Protein AF-A0A6H9H9M5-F1 (afdb_monomer_lite)

Radius of gyration: 18.59 Å; chains: 1; bounding box: 54×34×45 Å

Secondary structure (DSSP, 8-state):
--HHHHHHHHHHHHHHHHHHHHHHHHHHHS-HHHHHHHHH-HHHHHHHHHHHHHHHHHHHHHHBTBPPPPHHHHHHHHHHHHHHHHHHHHHHHHT---S-SS-GGGGSS--

pLDDT: mean 81.24, std 13.07, range [44.81, 93.0]

Structure (mmCIF, N/CA/C/O backbone):
data_AF-A0A6H9H9M5-F1
#
_entry.id   AF-A0A6H9H9M5-F1
#
loop_
_atom_site.group_PDB
_atom_site.id
_atom_site.type_symbol
_atom_site.label_atom_id
_atom_site.label_alt_id
_atom_site.label_comp_id
_atom_site.label_asym_id
_atom_site.label_entity_id
_atom_site.label_seq_id
_atom_site.pdbx_PDB_ins_code
_atom_site.Cartn_x
_atom_site.Cartn_y
_atom_site.Cartn_z
_atom_site.occupancy
_atom_site.B_iso_or_equiv
_atom_site.auth_seq_id
_atom_site.auth_comp_id
_atom_site.auth_asym_id
_atom_site.auth_atom_id
_atom_site.pdbx_PDB_model_num
ATOM 1 N N . MET A 1 1 ? 21.152 -2.380 -7.128 1.00 59.16 1 MET A N 1
ATOM 2 C CA . MET A 1 1 ? 19.866 -2.783 -6.514 1.00 59.16 1 MET A CA 1
ATOM 3 C C . MET A 1 1 ? 18.904 -3.124 -7.646 1.00 59.16 1 MET A C 1
ATOM 5 O O . MET A 1 1 ? 18.865 -2.371 -8.607 1.00 59.16 1 MET A O 1
ATOM 9 N N . ASN A 1 2 ? 18.245 -4.286 -7.603 1.00 86.19 2 ASN A N 1
ATOM 10 C CA . ASN A 1 2 ? 17.377 -4.783 -8.683 1.00 86.19 2 ASN A CA 1
ATOM 11 C C . ASN A 1 2 ? 16.185 -3.825 -8.894 1.00 86.19 2 ASN A C 1
ATOM 13 O O . ASN A 1 2 ? 15.516 -3.499 -7.916 1.00 86.19 2 ASN A O 1
ATOM 17 N N . LEU A 1 3 ? 15.930 -3.376 -10.132 1.00 85.94 3 LEU A N 1
ATOM 18 C CA . LEU A 1 3 ? 14.839 -2.441 -10.464 1.00 85.94 3 LEU A CA 1
ATOM 19 C C . LEU A 1 3 ? 13.474 -2.964 -10.007 1.00 85.94 3 LEU A C 1
ATOM 21 O O . LEU A 1 3 ? 12.689 -2.209 -9.449 1.00 85.94 3 LEU A O 1
ATOM 25 N N . ALA A 1 4 ? 13.243 -4.271 -10.122 1.00 85.94 4 ALA A N 1
ATOM 26 C CA . ALA A 1 4 ? 12.016 -4.896 -9.652 1.00 85.94 4 ALA A CA 1
ATOM 27 C C . ALA A 1 4 ? 11.833 -4.757 -8.134 1.00 85.94 4 ALA A C 1
ATOM 29 O O . ALA A 1 4 ? 10.761 -4.402 -7.648 1.00 85.94 4 ALA A O 1
ATOM 30 N N . LEU A 1 5 ? 12.914 -4.976 -7.379 1.00 88.12 5 LEU A N 1
ATOM 31 C CA . LEU A 1 5 ? 12.914 -4.801 -5.930 1.00 88.12 5 LEU A CA 1
ATOM 32 C C . LEU A 1 5 ? 12.707 -3.326 -5.557 1.00 88.12 5 LEU A C 1
ATOM 34 O O . LEU A 1 5 ? 11.992 -3.035 -4.603 1.00 88.12 5 LEU A O 1
ATOM 38 N N . GLN A 1 6 ? 13.281 -2.390 -6.320 1.00 89.56 6 GLN A N 1
ATOM 39 C CA . GLN A 1 6 ? 13.044 -0.957 -6.118 1.00 89.56 6 GLN A CA 1
ATOM 40 C C . GLN A 1 6 ? 11.578 -0.591 -6.335 1.00 89.56 6 GLN A C 1
ATOM 42 O O . GLN A 1 6 ? 11.016 0.112 -5.502 1.00 89.56 6 GLN A O 1
ATOM 47 N N . THR A 1 7 ? 10.951 -1.091 -7.401 1.00 89.62 7 THR A N 1
ATOM 48 C CA . THR A 1 7 ? 9.525 -0.880 -7.674 1.00 89.62 7 THR A CA 1
ATOM 49 C C . THR A 1 7 ? 8.667 -1.438 -6.544 1.00 89.62 7 THR A C 1
ATOM 51 O O . THR A 1 7 ? 7.845 -0.708 -5.997 1.00 89.62 7 THR A O 1
ATOM 54 N N . MET A 1 8 ? 8.912 -2.680 -6.113 1.00 91.31 8 MET A N 1
ATOM 55 C CA . MET A 1 8 ? 8.180 -3.291 -4.997 1.00 91.31 8 MET A CA 1
ATOM 56 C C . MET A 1 8 ? 8.284 -2.464 -3.716 1.00 91.31 8 MET A C 1
ATOM 58 O O . MET A 1 8 ? 7.272 -2.195 -3.067 1.00 91.31 8 MET A O 1
ATOM 62 N N . LEU A 1 9 ? 9.498 -2.047 -3.351 1.00 91.38 9 LEU A N 1
ATOM 63 C CA . LEU A 1 9 ? 9.741 -1.278 -2.134 1.00 91.38 9 LEU A CA 1
ATOM 64 C C . LEU A 1 9 ? 9.149 0.132 -2.225 1.00 91.38 9 LEU A C 1
ATOM 66 O O . LEU A 1 9 ? 8.506 0.575 -1.278 1.00 91.38 9 LEU A O 1
ATOM 70 N N . ALA A 1 10 ? 9.310 0.819 -3.359 1.00 92.12 10 ALA A N 1
ATOM 71 C CA . ALA A 1 10 ? 8.768 2.159 -3.573 1.00 92.12 10 ALA A CA 1
ATOM 72 C C . ALA A 1 10 ? 7.232 2.162 -3.562 1.00 92.12 10 ALA A C 1
ATOM 74 O O . ALA A 1 10 ? 6.624 3.025 -2.928 1.00 92.12 10 ALA A O 1
ATOM 75 N N . SER A 1 11 ? 6.595 1.174 -4.194 1.00 92.50 11 SER A N 1
ATOM 76 C CA . SER A 1 11 ? 5.138 1.021 -4.165 1.00 92.50 11 SER A CA 1
ATOM 77 C C . SER A 1 11 ? 4.623 0.634 -2.780 1.00 92.50 11 SER A C 1
ATOM 79 O O . SER A 1 11 ? 3.650 1.220 -2.311 1.00 92.50 11 SER A O 1
ATOM 81 N N . SER A 1 12 ? 5.298 -0.280 -2.077 1.00 92.25 12 SER A N 1
ATOM 82 C CA . SER A 1 12 ? 4.932 -0.633 -0.695 1.00 92.25 12 SER A CA 1
ATOM 83 C C . SER A 1 12 ? 5.076 0.566 0.244 1.00 92.25 12 SER A C 1
ATOM 85 O O . SER A 1 12 ? 4.221 0.798 1.094 1.00 92.25 12 SER A O 1
ATOM 87 N N . PHE A 1 13 ? 6.123 1.376 0.063 1.00 92.81 13 PHE A N 1
ATOM 88 C CA . PHE A 1 13 ? 6.310 2.612 0.816 1.00 92.81 13 PHE A CA 1
ATOM 89 C C . PHE A 1 13 ? 5.189 3.620 0.541 1.00 92.81 13 PHE A C 1
ATOM 91 O O . PHE A 1 13 ? 4.613 4.159 1.483 1.00 92.81 13 PHE A O 1
ATOM 98 N N . GLY A 1 14 ? 4.822 3.824 -0.729 1.00 90.94 14 GLY A N 1
ATOM 99 C CA . GLY A 1 14 ? 3.673 4.654 -1.098 1.00 90.94 14 GLY A CA 1
ATOM 100 C C . GLY A 1 14 ? 2.373 4.187 -0.435 1.00 90.94 14 GLY A C 1
ATOM 101 O O . GLY A 1 14 ? 1.639 5.002 0.124 1.00 90.94 14 GLY A O 1
ATOM 102 N N . ALA A 1 15 ? 2.135 2.873 -0.411 1.00 91.62 15 ALA A N 1
ATOM 103 C CA . ALA A 1 15 ? 0.969 2.293 0.247 1.00 91.62 15 ALA A CA 1
ATOM 104 C C . ALA A 1 15 ? 0.986 2.512 1.765 1.00 91.62 15 ALA A C 1
ATOM 106 O O . ALA A 1 15 ? -0.021 2.908 2.345 1.00 91.62 15 ALA A O 1
ATOM 107 N N . ALA A 1 16 ? 2.137 2.320 2.411 1.00 91.62 16 ALA A N 1
ATOM 108 C CA . ALA A 1 16 ? 2.291 2.553 3.843 1.00 91.62 16 ALA A CA 1
ATOM 109 C C . ALA A 1 16 ? 2.052 4.025 4.218 1.00 91.62 16 ALA A C 1
ATOM 111 O O . ALA A 1 16 ? 1.351 4.301 5.189 1.00 91.62 16 ALA A O 1
ATOM 112 N N . VAL A 1 17 ? 2.573 4.975 3.432 1.00 91.69 17 VAL A N 1
ATOM 113 C CA . VAL A 1 17 ? 2.310 6.412 3.626 1.00 91.69 17 VAL A CA 1
ATOM 114 C C . VAL A 1 17 ? 0.815 6.704 3.525 1.00 91.69 17 VAL A C 1
ATOM 116 O O . VAL A 1 17 ? 0.266 7.400 4.381 1.00 91.69 17 VAL A O 1
ATOM 119 N N . GLN A 1 18 ? 0.142 6.139 2.523 1.00 92.38 18 GLN A N 1
ATOM 120 C CA . GLN A 1 18 ? -1.295 6.320 2.357 1.00 92.38 18 GLN A CA 1
ATOM 121 C C . GLN A 1 18 ? -2.095 5.768 3.542 1.00 92.38 18 GLN A C 1
ATOM 123 O O . GLN A 1 18 ? -3.072 6.383 3.977 1.00 92.38 18 GLN A O 1
ATOM 128 N N . GLU A 1 19 ? -1.668 4.642 4.106 1.00 88.44 19 GLU A N 1
ATOM 129 C CA . GLU A 1 19 ? -2.287 4.095 5.307 1.00 88.44 19 GLU A CA 1
ATOM 130 C C . GLU A 1 19 ? -2.030 4.948 6.549 1.00 88.44 19 GLU A C 1
ATOM 132 O O . GLU A 1 19 ? -2.958 5.175 7.318 1.00 88.44 19 GLU A O 1
ATOM 137 N N . ILE A 1 20 ? -0.834 5.514 6.722 1.00 87.75 20 ILE A N 1
ATOM 138 C CA . ILE A 1 20 ? -0.559 6.455 7.822 1.00 87.75 20 ILE A CA 1
ATOM 139 C C . ILE A 1 20 ? -1.483 7.679 7.733 1.00 87.75 20 ILE A C 1
ATOM 141 O O . ILE A 1 20 ? -2.050 8.104 8.742 1.00 87.75 20 ILE A O 1
ATOM 145 N N . ILE A 1 21 ? -1.688 8.227 6.531 1.00 87.12 21 ILE A N 1
ATOM 146 C CA . ILE A 1 21 ? -2.625 9.340 6.309 1.00 87.12 21 ILE A CA 1
ATOM 147 C C . ILE A 1 21 ? -4.058 8.909 6.639 1.00 87.12 21 ILE A C 1
ATOM 149 O O . ILE A 1 21 ? -4.798 9.638 7.303 1.00 87.12 21 ILE A O 1
ATOM 153 N N . TYR A 1 22 ? -4.454 7.705 6.218 1.00 86.19 22 TYR A N 1
ATOM 154 C CA . TYR A 1 22 ? -5.761 7.146 6.550 1.00 86.19 22 TYR A CA 1
ATOM 155 C C . TYR A 1 22 ? -5.960 7.033 8.067 1.00 86.19 22 TYR A C 1
ATOM 157 O O . TYR A 1 22 ? -7.003 7.440 8.570 1.00 86.19 22 TYR A O 1
ATOM 165 N N . TRP A 1 23 ? -4.955 6.561 8.807 1.00 84.94 23 TRP A N 1
ATOM 166 C CA . TRP A 1 23 ? -4.983 6.456 10.269 1.00 84.94 23 TRP A CA 1
ATOM 167 C C . TRP A 1 23 ? -5.098 7.811 10.954 1.00 84.94 23 TRP A C 1
ATOM 169 O O . TRP A 1 23 ? -5.868 7.964 11.903 1.00 84.94 23 TRP A O 1
ATOM 179 N N . TYR A 1 24 ? -4.346 8.796 10.462 1.00 84.56 24 TYR A N 1
ATOM 180 C CA . TYR A 1 24 ? -4.409 10.161 10.963 1.00 84.56 24 TYR A CA 1
ATOM 181 C C . TYR A 1 24 ? -5.833 10.719 10.851 1.00 84.56 24 TYR A C 1
ATOM 183 O O . TYR A 1 24 ? -6.391 11.197 11.838 1.00 84.56 24 TYR A O 1
ATOM 191 N N . ASN A 1 25 ? -6.473 10.555 9.692 1.00 83.38 25 ASN A N 1
ATOM 192 C CA . ASN A 1 25 ? -7.869 10.953 9.502 1.00 83.38 25 ASN A CA 1
ATOM 193 C C . ASN A 1 25 ? -8.826 10.138 10.384 1.00 83.38 25 ASN A C 1
ATOM 195 O O . ASN A 1 25 ? -9.783 10.675 10.947 1.00 83.38 25 ASN A O 1
ATOM 199 N N . LEU A 1 26 ? -8.553 8.843 10.555 1.00 81.94 26 LEU A N 1
ATOM 200 C CA . LEU A 1 26 ? -9.374 7.955 11.366 1.00 81.94 26 LEU A CA 1
ATOM 201 C C . LEU A 1 26 ? -9.443 8.409 12.829 1.00 81.94 26 LEU A C 1
ATOM 203 O O . LEU A 1 26 ? -10.523 8.426 13.416 1.00 81.94 26 LEU A O 1
ATOM 207 N N . ARG A 1 27 ? -8.308 8.854 13.381 1.00 79.69 27 ARG A N 1
ATOM 208 C CA .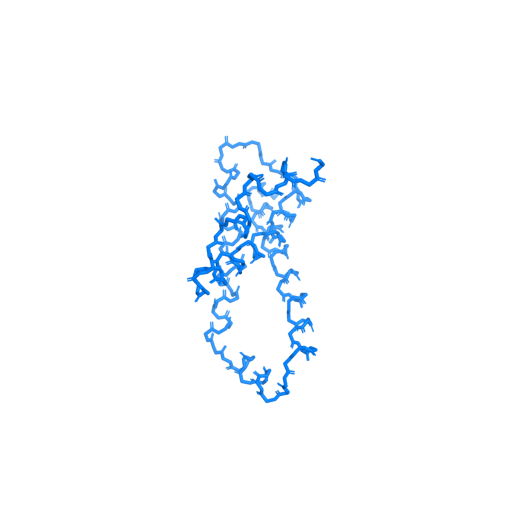 ARG A 1 27 ? -8.202 9.399 14.742 1.00 79.69 27 ARG A CA 1
ATOM 209 C C . ARG A 1 27 ? -9.115 10.603 14.973 1.00 79.69 27 ARG A C 1
ATOM 211 O O . ARG A 1 27 ? -9.595 10.789 16.084 1.00 79.69 27 ARG A O 1
ATOM 218 N N . HIS A 1 28 ? -9.335 11.418 13.946 1.00 80.75 28 HIS A N 1
ATOM 219 C CA . HIS A 1 28 ? -10.184 12.607 14.032 1.00 80.75 28 HIS A CA 1
ATOM 220 C C . HIS A 1 28 ? -11.664 12.320 13.751 1.00 80.75 28 HIS A C 1
ATOM 222 O O . HIS A 1 28 ? -12.523 13.085 14.179 1.00 80.75 28 HIS A O 1
ATOM 228 N N . SER A 1 29 ? -11.969 11.231 13.041 1.00 77.50 29 SER A N 1
ATOM 229 C CA . SER A 1 29 ? -13.339 10.875 12.642 1.00 77.50 29 SER A CA 1
ATOM 230 C C . SER A 1 29 ? -14.048 9.904 13.594 1.00 77.50 29 SER A C 1
ATOM 232 O O . SER A 1 29 ? -15.278 9.878 13.633 1.00 77.50 29 SER A O 1
ATOM 234 N N . LEU A 1 30 ? -13.304 9.097 14.358 1.00 77.50 30 LEU A N 1
ATOM 235 C CA . LEU A 1 30 ? -13.866 8.089 15.258 1.00 77.50 30 LEU A CA 1
ATOM 236 C C . LEU A 1 30 ? -13.873 8.546 16.719 1.00 77.50 30 LEU A C 1
ATOM 238 O O . LEU A 1 30 ? -12.955 9.206 17.195 1.00 77.50 30 LEU A O 1
ATOM 242 N N . ASN A 1 31 ? -14.894 8.100 17.455 1.00 79.75 31 ASN A N 1
ATOM 243 C CA . ASN A 1 31 ? -14.923 8.181 18.914 1.00 79.75 31 ASN A CA 1
ATOM 244 C C . ASN A 1 31 ? -13.779 7.330 19.513 1.00 79.75 31 ASN A C 1
ATOM 246 O O . ASN A 1 31 ? -13.469 6.255 18.989 1.00 79.75 31 ASN A O 1
ATOM 250 N N . GLU A 1 32 ? -13.175 7.785 20.613 1.00 79.19 32 GLU A N 1
ATOM 251 C CA . GLU A 1 32 ? -11.942 7.226 21.188 1.00 79.19 32 GLU A CA 1
ATOM 252 C C . GLU A 1 32 ? -12.041 5.716 21.468 1.00 79.19 32 GLU A C 1
ATOM 254 O O . GLU A 1 32 ? -11.098 4.967 21.209 1.00 79.19 32 GLU A O 1
ATOM 259 N N . GLN A 1 33 ? -13.206 5.244 21.919 1.00 80.00 33 GLN A N 1
ATOM 260 C CA . GLN A 1 33 ? -13.448 3.826 22.198 1.00 80.00 33 GLN A CA 1
ATOM 261 C C . GLN A 1 33 ? -13.383 2.954 20.931 1.00 80.00 33 GLN A C 1
ATOM 263 O O . GLN A 1 33 ? -12.677 1.947 20.913 1.00 80.00 33 GLN A O 1
ATOM 268 N N . LYS A 1 34 ? -14.025 3.384 19.835 1.00 77.81 34 LYS A N 1
ATOM 269 C CA . LYS A 1 34 ? -13.997 2.663 18.547 1.00 77.81 34 LYS A CA 1
ATOM 270 C C . LYS A 1 34 ? -12.605 2.669 17.919 1.00 77.81 34 LYS A C 1
ATOM 272 O O . LYS A 1 34 ? -12.198 1.689 17.303 1.00 77.81 34 LYS A O 1
ATOM 277 N N . TYR A 1 35 ? -11.865 3.765 18.081 1.00 79.62 35 TYR A N 1
ATOM 278 C CA . TYR A 1 35 ? -10.485 3.865 17.611 1.00 79.62 35 TYR A CA 1
ATOM 279 C C . TYR A 1 35 ? -9.564 2.862 18.328 1.00 79.62 35 TYR A C 1
ATOM 281 O O . TYR A 1 35 ? -8.777 2.173 17.678 1.00 79.62 35 TYR A O 1
ATOM 289 N N . ARG A 1 36 ? -9.699 2.724 19.657 1.00 81.31 36 ARG A N 1
ATOM 290 C CA . ARG A 1 36 ? -8.936 1.747 20.456 1.00 81.31 36 ARG A CA 1
ATOM 291 C C . ARG A 1 36 ? -9.273 0.302 20.094 1.00 81.31 36 ARG A C 1
ATOM 293 O O . ARG A 1 36 ? -8.358 -0.504 19.961 1.00 81.31 36 ARG A O 1
ATOM 300 N N . GLU A 1 37 ? -10.550 -0.012 19.895 1.00 84.56 37 GLU A N 1
ATOM 301 C CA . GLU A 1 37 ? -10.983 -1.342 19.445 1.00 84.56 37 GLU A CA 1
ATOM 302 C C . GLU A 1 37 ? -10.410 -1.692 18.067 1.00 84.56 37 GLU A C 1
ATOM 304 O O . GLU A 1 37 ? -9.927 -2.805 17.861 1.00 84.56 37 GLU A O 1
ATOM 309 N N . LEU A 1 38 ? -10.396 -0.734 17.134 1.00 79.19 38 LEU A N 1
ATOM 310 C CA . LEU A 1 38 ? -9.871 -0.968 15.791 1.00 79.19 38 LEU A CA 1
ATOM 311 C C . LEU A 1 38 ? -8.356 -1.212 15.795 1.00 79.19 38 LEU A C 1
ATOM 313 O O . LEU A 1 38 ? -7.886 -2.160 15.172 1.00 79.19 38 LEU A O 1
ATOM 317 N N . ILE A 1 39 ? -7.589 -0.396 16.524 1.00 82.81 39 ILE A N 1
ATOM 318 C CA . ILE A 1 39 ? -6.126 -0.544 16.608 1.00 82.81 39 ILE A CA 1
ATOM 319 C C . ILE A 1 39 ? -5.721 -1.772 17.428 1.00 82.81 39 ILE A C 1
ATOM 321 O O . ILE A 1 39 ? -4.665 -2.352 17.180 1.00 82.81 39 ILE A O 1
ATOM 325 N N . GLY A 1 40 ? -6.561 -2.206 18.369 1.00 83.38 40 GLY A N 1
ATOM 326 C CA . GLY A 1 40 ? -6.377 -3.466 19.088 1.00 83.38 40 GLY A CA 1
ATOM 327 C C . GLY A 1 40 ? -6.695 -4.713 18.254 1.00 83.38 40 GLY A C 1
ATOM 328 O O . GLY A 1 40 ? -6.338 -5.819 18.653 1.00 83.38 40 GLY A O 1
ATOM 329 N N . SER A 1 41 ? -7.351 -4.567 17.098 1.00 85.12 41 SER A N 1
ATOM 330 C CA . SER A 1 41 ? -7.786 -5.699 16.282 1.00 85.12 41 SER A CA 1
ATOM 331 C C . SER A 1 41 ? -6.647 -6.283 15.447 1.00 85.12 41 SER A C 1
ATOM 333 O O . SER A 1 41 ? -6.121 -5.648 14.534 1.00 85.12 41 SER A O 1
ATOM 335 N N . VAL A 1 42 ? -6.315 -7.553 15.690 1.00 86.50 42 VAL A N 1
ATOM 336 C CA . VAL A 1 42 ? -5.328 -8.306 14.893 1.00 86.50 42 VAL A CA 1
ATOM 337 C C . VAL A 1 42 ? -5.735 -8.380 13.416 1.00 86.50 42 VAL A C 1
ATOM 339 O O . VAL A 1 42 ? -4.888 -8.270 12.530 1.00 86.50 42 VAL A O 1
ATOM 342 N N . GLY A 1 43 ? -7.037 -8.506 13.133 1.00 81.25 43 GLY A N 1
ATOM 343 C CA . GLY A 1 43 ? -7.549 -8.565 11.761 1.00 81.25 43 GLY A CA 1
ATOM 344 C C . GLY A 1 43 ? -7.290 -7.279 10.975 1.00 81.25 43 GLY A C 1
ATOM 345 O O . GLY A 1 43 ? -6.991 -7.333 9.784 1.00 81.25 43 GLY A O 1
ATOM 346 N N . TYR A 1 44 ? -7.327 -6.128 11.648 1.00 83.44 44 TYR A N 1
ATOM 347 C CA . TYR A 1 44 ? -7.014 -4.844 11.030 1.00 83.44 44 TYR A CA 1
ATOM 348 C C . TYR A 1 44 ? -5.548 -4.761 10.595 1.00 83.44 44 TYR A C 1
ATOM 350 O O . TYR A 1 44 ? -5.256 -4.396 9.456 1.00 83.44 44 TYR A O 1
ATOM 358 N N . TRP A 1 45 ? -4.627 -5.179 11.463 1.00 86.50 45 TRP A N 1
ATOM 359 C CA . TRP A 1 45 ? -3.198 -5.223 11.148 1.00 86.50 45 TRP A CA 1
ATOM 360 C C . TRP A 1 45 ? -2.857 -6.233 10.055 1.00 86.50 45 TRP A C 1
ATOM 362 O O . TRP A 1 45 ? -1.979 -5.974 9.226 1.00 86.50 45 TRP A O 1
ATOM 372 N N . PHE A 1 46 ? -3.571 -7.360 10.012 1.00 89.19 46 PHE A N 1
ATOM 373 C CA . PHE A 1 46 ? -3.441 -8.326 8.927 1.00 89.19 46 PHE A CA 1
ATOM 374 C C . PHE A 1 46 ? -3.882 -7.720 7.591 1.00 89.19 46 PHE A C 1
ATOM 376 O O . PHE A 1 46 ? -3.130 -7.776 6.620 1.00 89.19 46 PHE A O 1
ATOM 383 N N . ALA A 1 47 ? -5.054 -7.075 7.552 1.00 86.25 47 ALA A N 1
ATOM 384 C CA . ALA A 1 47 ? -5.554 -6.406 6.354 1.00 86.25 47 ALA A CA 1
ATOM 385 C C . ALA A 1 47 ? -4.605 -5.292 5.882 1.00 86.25 47 ALA A C 1
ATOM 387 O O . ALA A 1 47 ? -4.280 -5.228 4.699 1.00 86.25 47 ALA A O 1
ATOM 388 N N . LEU A 1 48 ? -4.099 -4.470 6.807 1.00 88.88 48 LEU A N 1
ATOM 389 C CA . LEU A 1 48 ? -3.102 -3.433 6.535 1.00 88.88 48 LEU A CA 1
ATOM 390 C C . LEU A 1 48 ? -1.840 -4.015 5.883 1.00 88.88 48 LEU A C 1
ATOM 392 O O . LEU A 1 48 ? -1.411 -3.558 4.824 1.00 88.88 48 LEU A O 1
ATOM 396 N N . SER A 1 49 ? -1.259 -5.039 6.508 1.00 89.94 49 SER A N 1
ATOM 397 C CA . SER A 1 49 ? -0.024 -5.670 6.032 1.00 89.94 49 SER A CA 1
ATOM 398 C C . SER A 1 49 ? -0.230 -6.322 4.667 1.00 89.94 49 SER A C 1
ATOM 400 O O . SER A 1 49 ? 0.598 -6.155 3.773 1.00 89.94 49 SER A O 1
ATOM 402 N N . ALA A 1 50 ? -1.362 -7.005 4.475 1.00 89.75 50 ALA A N 1
ATOM 403 C CA . ALA A 1 50 ? -1.745 -7.579 3.192 1.00 89.75 50 ALA A CA 1
ATOM 404 C C . ALA A 1 50 ? -1.908 -6.501 2.113 1.00 89.75 50 ALA A C 1
ATOM 406 O O . ALA A 1 50 ? -1.483 -6.715 0.983 1.00 89.75 50 ALA A O 1
ATOM 407 N N . MET A 1 51 ? -2.454 -5.330 2.447 1.00 89.69 51 MET A N 1
ATOM 408 C CA . MET A 1 51 ? -2.585 -4.226 1.496 1.00 89.69 51 MET A CA 1
ATOM 409 C C . MET A 1 51 ? -1.232 -3.630 1.114 1.00 89.69 51 MET A C 1
ATOM 411 O O . MET A 1 51 ? -0.976 -3.421 -0.069 1.00 89.69 51 MET A O 1
ATOM 415 N N . VAL A 1 52 ? -0.345 -3.393 2.082 1.00 92.25 52 VAL A N 1
ATOM 416 C CA . VAL A 1 52 ? 0.991 -2.834 1.821 1.00 92.25 52 VAL A CA 1
ATOM 417 C C . VAL A 1 52 ? 1.830 -3.800 0.981 1.00 92.25 52 VAL A C 1
ATOM 419 O O . VAL A 1 52 ? 2.321 -3.427 -0.085 1.00 92.25 52 VAL A O 1
ATOM 422 N N . LEU A 1 53 ? 1.947 -5.058 1.416 1.00 92.94 53 LEU A N 1
ATOM 423 C CA . LEU A 1 53 ? 2.720 -6.080 0.704 1.00 92.94 53 LEU A CA 1
ATOM 424 C C . LEU A 1 53 ? 2.073 -6.450 -0.635 1.00 92.94 53 LEU A C 1
ATOM 426 O O . LEU A 1 53 ? 2.761 -6.582 -1.648 1.00 92.94 53 LEU A O 1
ATOM 430 N N . GLY A 1 54 ? 0.745 -6.563 -0.657 1.00 92.12 54 GLY A N 1
ATOM 431 C CA . GLY A 1 54 ? -0.036 -6.828 -1.860 1.00 92.12 54 GLY A CA 1
ATOM 432 C C . GLY A 1 54 ? 0.112 -5.723 -2.900 1.00 92.12 54 GLY A C 1
ATOM 433 O O . GLY A 1 54 ? 0.209 -6.028 -4.082 1.00 92.12 54 GLY A O 1
ATOM 434 N N . THR A 1 55 ? 0.232 -4.460 -2.482 1.00 92.44 55 THR A N 1
ATOM 435 C CA . THR A 1 55 ? 0.495 -3.340 -3.400 1.00 92.44 55 THR A CA 1
ATOM 436 C C . THR A 1 55 ? 1.881 -3.441 -4.034 1.00 92.44 55 THR A C 1
ATOM 438 O O . THR A 1 55 ? 2.021 -3.224 -5.236 1.00 92.44 55 THR A O 1
ATOM 441 N N . GLY A 1 56 ? 2.902 -3.822 -3.260 1.00 89.31 56 GLY A N 1
ATOM 442 C CA . GLY A 1 56 ? 4.241 -4.086 -3.792 1.00 89.31 56 GLY A CA 1
ATOM 443 C C . GLY A 1 56 ? 4.253 -5.221 -4.819 1.00 89.31 56 GLY A C 1
ATOM 444 O O . GLY A 1 56 ? 4.841 -5.076 -5.890 1.00 89.31 56 GLY A O 1
ATOM 445 N N . LEU A 1 57 ? 3.562 -6.327 -4.527 1.00 93.00 57 LEU A N 1
ATOM 446 C CA . LEU A 1 57 ? 3.413 -7.453 -5.458 1.00 93.00 57 LEU A CA 1
ATOM 447 C C . LEU A 1 57 ? 2.604 -7.072 -6.703 1.00 93.00 57 LEU A C 1
ATOM 449 O O . LEU A 1 57 ? 2.994 -7.421 -7.814 1.00 93.00 57 LEU A O 1
ATOM 453 N N . ALA A 1 58 ? 1.513 -6.323 -6.541 1.00 91.31 58 ALA A N 1
ATOM 454 C CA . ALA A 1 58 ? 0.709 -5.832 -7.654 1.00 91.31 58 ALA A CA 1
ATOM 455 C C . ALA A 1 58 ? 1.541 -4.942 -8.581 1.00 91.31 58 ALA A C 1
ATOM 457 O O . ALA A 1 58 ? 1.491 -5.124 -9.791 1.00 91.31 58 ALA A O 1
ATOM 458 N N . ALA A 1 59 ? 2.362 -4.044 -8.028 1.00 91.06 59 ALA A N 1
ATOM 459 C CA . ALA A 1 59 ? 3.279 -3.226 -8.814 1.00 91.06 59 ALA A CA 1
ATOM 460 C C . ALA A 1 59 ? 4.320 -4.082 -9.550 1.00 91.06 59 ALA A C 1
ATOM 462 O O . ALA A 1 59 ? 4.579 -3.851 -10.727 1.00 91.06 59 ALA A O 1
ATOM 463 N N . TYR A 1 60 ? 4.885 -5.100 -8.890 1.00 90.50 60 TYR A N 1
AT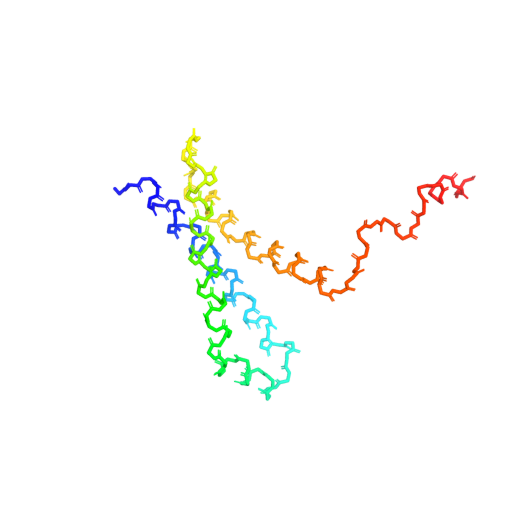OM 464 C CA . TYR A 1 60 ? 5.805 -6.032 -9.544 1.00 90.50 60 TYR A CA 1
ATOM 465 C C . TYR A 1 60 ? 5.167 -6.684 -10.770 1.00 90.50 60 TYR A C 1
ATOM 467 O O . TYR A 1 60 ? 5.748 -6.618 -11.845 1.00 90.50 60 TYR A O 1
ATOM 475 N N . PHE A 1 61 ? 3.973 -7.267 -10.630 1.00 91.56 61 PHE A N 1
ATOM 476 C CA . PHE A 1 61 ? 3.290 -7.930 -11.743 1.00 91.56 61 PHE A CA 1
ATOM 477 C C . PHE A 1 61 ? 2.784 -6.954 -12.806 1.00 91.56 61 PHE A C 1
ATOM 479 O O . PHE A 1 61 ? 2.800 -7.295 -13.982 1.00 91.56 61 PHE A O 1
ATOM 486 N N . TRP A 1 62 ? 2.366 -5.749 -12.415 1.00 91.31 62 TRP A N 1
ATOM 487 C CA . TRP A 1 62 ? 1.874 -4.730 -13.342 1.00 91.31 62 TRP A CA 1
ATOM 488 C C . TRP A 1 62 ? 2.963 -4.242 -14.296 1.00 91.31 62 TRP A C 1
ATOM 490 O O . TRP A 1 62 ? 2.708 -4.045 -15.477 1.00 91.31 62 TRP A O 1
ATOM 500 N N . PHE A 1 63 ? 4.180 -4.058 -13.783 1.00 89.38 63 PHE A N 1
ATOM 501 C CA . PHE A 1 63 ? 5.323 -3.608 -14.577 1.00 89.38 63 PHE A CA 1
ATOM 502 C C . PHE A 1 63 ? 6.206 -4.766 -15.070 1.00 89.38 63 PHE A C 1
ATOM 504 O O . PHE A 1 63 ? 7.165 -4.536 -15.808 1.00 89.38 63 PHE A O 1
ATOM 511 N N . ALA A 1 64 ? 5.899 -6.012 -14.694 1.00 86.00 64 ALA A N 1
ATOM 512 C CA . ALA A 1 64 ? 6.596 -7.189 -15.196 1.00 86.00 64 ALA A CA 1
ATOM 513 C C . ALA A 1 64 ? 6.251 -7.406 -16.675 1.00 86.00 64 ALA A C 1
ATOM 515 O O . ALA A 1 64 ? 5.149 -7.823 -17.016 1.00 86.00 64 ALA A O 1
ATOM 516 N N . GLY A 1 65 ? 7.222 -7.152 -17.550 1.00 79.94 65 GLY A N 1
ATOM 517 C CA . GLY A 1 65 ? 7.067 -7.273 -19.005 1.00 79.94 65 GLY A CA 1
ATOM 518 C C . GLY A 1 65 ? 7.117 -5.934 -19.738 1.00 79.94 65 GLY A C 1
ATOM 519 O O . GLY A 1 65 ? 7.383 -5.921 -20.936 1.00 79.94 65 GLY A O 1
ATOM 520 N N . ASP A 1 66 ? 6.976 -4.829 -19.007 1.00 81.62 66 ASP A N 1
ATOM 521 C CA . ASP A 1 66 ? 7.148 -3.469 -19.509 1.00 81.62 66 ASP A CA 1
ATOM 522 C C . ASP A 1 66 ? 8.468 -2.852 -19.020 1.00 81.62 66 ASP A C 1
ATOM 524 O O . ASP A 1 66 ? 9.279 -3.462 -18.312 1.00 81.62 66 ASP A O 1
ATOM 528 N N . LYS A 1 67 ? 8.715 -1.599 -19.411 1.00 85.81 67 LYS A N 1
ATOM 529 C CA . LYS A 1 67 ? 9.809 -0.814 -18.842 1.00 85.81 67 LYS A CA 1
ATOM 530 C C . LYS A 1 67 ? 9.528 -0.563 -17.359 1.00 85.81 67 LYS A C 1
ATOM 532 O O . LYS A 1 67 ? 8.527 0.062 -17.015 1.00 85.81 67 LYS A O 1
ATOM 537 N N . TRP A 1 68 ? 10.460 -0.981 -16.503 1.00 88.94 68 TRP A N 1
ATOM 538 C CA . TRP A 1 68 ? 10.392 -0.699 -15.071 1.00 88.94 68 TRP A CA 1
ATOM 539 C C . TRP A 1 68 ? 10.213 0.807 -14.814 1.00 88.94 68 TRP A C 1
ATOM 541 O O . TRP A 1 68 ? 10.957 1.615 -15.386 1.00 88.94 68 TRP A O 1
ATOM 551 N N . PRO A 1 69 ? 9.248 1.188 -13.963 1.00 89.25 69 PRO A N 1
ATOM 552 C CA . PRO A 1 69 ? 8.947 2.579 -13.678 1.00 89.25 69 PRO A CA 1
ATOM 553 C C . PRO A 1 69 ? 10.058 3.213 -12.843 1.00 89.25 69 PRO A C 1
ATOM 555 O O . PRO A 1 69 ? 10.821 2.543 -12.141 1.00 89.25 69 PRO A O 1
ATOM 558 N N . THR A 1 70 ? 10.109 4.539 -12.860 1.00 91.62 70 THR A N 1
ATOM 559 C CA . THR A 1 70 ? 10.902 5.299 -11.894 1.00 91.62 70 THR A CA 1
ATOM 560 C C . THR A 1 70 ? 10.348 5.111 -10.478 1.00 91.62 70 THR A C 1
ATOM 562 O O . THR A 1 70 ? 9.160 4.848 -10.280 1.00 91.62 70 THR A O 1
ATOM 565 N N . SER A 1 71 ? 11.179 5.312 -9.450 1.00 88.75 71 SER A N 1
ATOM 566 C CA . SER A 1 71 ? 10.738 5.194 -8.050 1.00 88.75 71 SER A CA 1
ATOM 567 C C . SER A 1 71 ? 9.570 6.125 -7.710 1.00 88.75 71 SER A C 1
ATOM 569 O O . SER A 1 71 ? 8.722 5.774 -6.895 1.00 88.75 71 SER A O 1
ATOM 571 N N . LYS A 1 72 ? 9.504 7.299 -8.353 1.00 90.06 72 LYS A N 1
ATOM 572 C CA . LYS A 1 72 ? 8.401 8.253 -8.188 1.00 90.06 72 LYS A CA 1
ATOM 573 C C . LYS A 1 72 ? 7.086 7.666 -8.704 1.00 90.06 72 LYS A C 1
ATOM 575 O O . LYS A 1 72 ? 6.097 7.691 -7.984 1.00 90.06 72 LYS A O 1
ATOM 580 N N . GLU A 1 73 ? 7.088 7.110 -9.913 1.00 91.56 73 GLU A N 1
ATOM 581 C CA . GLU A 1 73 ? 5.909 6.476 -10.518 1.00 91.56 73 GLU A CA 1
ATOM 582 C C . GLU A 1 73 ? 5.457 5.253 -9.711 1.00 91.56 73 GLU A C 1
ATOM 584 O O . GLU A 1 73 ? 4.273 5.125 -9.398 1.00 91.56 73 GLU A O 1
ATOM 589 N N . ALA A 1 74 ? 6.402 4.405 -9.293 1.00 91.38 74 ALA A N 1
ATOM 590 C CA . ALA A 1 74 ? 6.123 3.257 -8.434 1.00 91.38 74 ALA A CA 1
ATOM 591 C C . ALA A 1 74 ? 5.487 3.682 -7.099 1.00 91.38 74 ALA A C 1
ATOM 593 O O . ALA A 1 74 ? 4.516 3.070 -6.649 1.00 91.38 74 ALA A O 1
ATOM 594 N N . MET A 1 75 ? 5.984 4.755 -6.479 1.00 91.88 75 MET A N 1
ATOM 595 C CA . MET A 1 75 ? 5.412 5.301 -5.248 1.00 91.88 75 MET A CA 1
ATOM 596 C C . MET A 1 75 ? 4.011 5.882 -5.472 1.00 91.88 75 MET A C 1
ATOM 598 O O . MET A 1 75 ? 3.120 5.629 -4.666 1.00 91.88 75 MET A O 1
ATOM 602 N N . THR A 1 76 ? 3.781 6.617 -6.565 1.00 92.88 76 THR A N 1
ATOM 603 C CA . THR A 1 76 ? 2.449 7.144 -6.911 1.00 92.88 76 THR A CA 1
ATOM 604 C C . THR A 1 76 ? 1.436 6.021 -7.123 1.00 92.88 76 THR A C 1
ATOM 606 O O . THR A 1 76 ? 0.331 6.097 -6.588 1.00 92.88 76 THR A O 1
ATOM 609 N N . PHE A 1 77 ? 1.824 4.951 -7.823 1.00 93.00 77 PHE A N 1
ATOM 610 C CA . PHE A 1 77 ? 1.012 3.737 -7.940 1.00 93.00 77 PHE A CA 1
ATOM 611 C C . PHE A 1 77 ? 0.684 3.157 -6.557 1.00 93.00 77 PHE A C 1
ATOM 613 O O . PHE A 1 77 ? -0.472 2.863 -6.254 1.00 93.00 77 PHE A O 1
ATOM 620 N N . GLY A 1 78 ? 1.697 3.083 -5.690 1.00 90.94 78 GLY A N 1
ATOM 621 C CA . GLY A 1 78 ? 1.567 2.627 -4.311 1.00 90.94 78 GLY A CA 1
ATOM 622 C C . GLY A 1 78 ? 0.590 3.439 -3.461 1.00 90.94 78 GLY A C 1
ATOM 623 O O . GLY A 1 78 ? -0.143 2.868 -2.666 1.00 90.94 78 GLY A O 1
ATOM 624 N N . ILE A 1 79 ? 0.545 4.759 -3.640 1.00 92.69 79 ILE A N 1
ATOM 625 C CA . ILE A 1 79 ? -0.390 5.652 -2.935 1.00 92.69 79 ILE A CA 1
ATOM 626 C C . ILE A 1 79 ? -1.825 5.461 -3.445 1.00 92.69 79 ILE A C 1
ATOM 628 O O . ILE A 1 79 ? -2.778 5.479 -2.666 1.00 92.69 79 ILE A O 1
ATOM 632 N N . ALA A 1 80 ? -1.996 5.281 -4.756 1.00 91.25 80 ALA A N 1
ATOM 633 C CA . ALA A 1 80 ? -3.312 5.200 -5.381 1.00 91.25 80 ALA A CA 1
ATOM 634 C C . ALA A 1 80 ? -4.017 3.857 -5.130 1.00 91.25 80 ALA A C 1
ATOM 636 O O . ALA A 1 80 ? -5.229 3.834 -4.905 1.00 91.25 80 ALA A O 1
ATOM 637 N N . LEU A 1 81 ? -3.284 2.738 -5.148 1.00 89.00 81 LEU A N 1
ATOM 638 C CA . LEU A 1 81 ? -3.882 1.401 -5.075 1.00 89.00 81 LEU A CA 1
ATOM 639 C C . LEU A 1 81 ? -4.715 1.169 -3.791 1.00 89.00 81 LEU A C 1
ATOM 641 O O . LEU A 1 81 ? -5.870 0.757 -3.914 1.00 89.00 81 LEU A O 1
ATOM 645 N N . PRO A 1 82 ? -4.227 1.498 -2.575 1.00 87.25 82 PRO A N 1
ATOM 646 C CA . PRO A 1 82 ? -5.011 1.443 -1.339 1.00 87.25 82 PRO A CA 1
ATOM 647 C C . PRO A 1 82 ? -6.355 2.165 -1.403 1.00 87.25 82 PRO A C 1
ATOM 649 O O . PRO A 1 82 ? -7.367 1.656 -0.920 1.00 87.25 82 PRO A O 1
ATOM 652 N N . LEU A 1 83 ? -6.371 3.360 -1.999 1.00 88.12 83 LEU A N 1
ATOM 653 C CA . LEU A 1 83 ? -7.577 4.174 -2.127 1.00 88.12 83 LEU A CA 1
ATOM 654 C C . LEU A 1 83 ? -8.600 3.503 -3.035 1.00 88.12 83 LEU A C 1
ATOM 656 O O . LEU A 1 83 ? -9.772 3.419 -2.670 1.00 88.12 83 LEU A O 1
ATOM 660 N N . LEU A 1 84 ? -8.149 2.992 -4.181 1.00 86.88 84 LEU A N 1
ATOM 661 C CA . LEU A 1 84 ? -9.006 2.282 -5.126 1.00 86.88 84 LEU A CA 1
ATOM 662 C C . LEU A 1 84 ? -9.607 1.028 -4.490 1.00 86.88 84 LEU A C 1
ATOM 664 O O . LEU A 1 84 ? -10.813 0.817 -4.579 1.00 86.88 84 LEU A O 1
ATOM 668 N N . VAL A 1 85 ? -8.795 0.235 -3.783 1.00 85.00 85 VAL A N 1
ATOM 669 C CA . VAL A 1 85 ? -9.265 -0.968 -3.078 1.00 85.00 85 VAL A CA 1
ATOM 670 C C . VAL A 1 85 ? -10.330 -0.612 -2.040 1.00 85.00 85 VAL A C 1
ATOM 672 O O . VAL A 1 85 ? -11.386 -1.247 -1.999 1.00 85.00 85 VAL A O 1
ATOM 675 N N . LYS A 1 86 ? -10.106 0.437 -1.240 1.00 83.00 86 LYS A N 1
ATOM 676 C CA . LYS A 1 86 ? -11.080 0.911 -0.246 1.00 83.00 86 LYS A CA 1
ATOM 677 C C . LYS A 1 86 ? -12.377 1.409 -0.893 1.00 83.00 86 LYS A C 1
ATOM 679 O O . LYS A 1 86 ? -13.449 1.081 -0.393 1.00 83.00 86 LYS A O 1
ATOM 684 N N . GLN A 1 87 ? -12.299 2.134 -2.010 1.00 84.19 87 GLN A N 1
ATOM 685 C CA . GLN A 1 87 ? -13.474 2.611 -2.752 1.00 84.19 87 GLN A CA 1
ATOM 686 C C . GLN A 1 87 ? -14.280 1.469 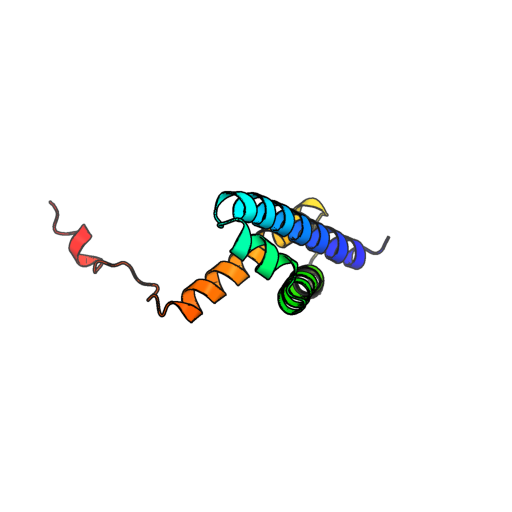-3.383 1.00 84.19 87 GLN A C 1
ATOM 688 O O . GLN A 1 87 ? -15.510 1.466 -3.315 1.00 84.19 87 GLN A O 1
ATOM 693 N N . ILE A 1 88 ? -13.603 0.475 -3.962 1.00 82.56 88 ILE A N 1
ATOM 694 C CA . ILE A 1 88 ? -14.252 -0.721 -4.512 1.00 82.56 88 ILE A CA 1
ATOM 695 C C . ILE A 1 88 ? -14.938 -1.498 -3.388 1.00 82.56 88 ILE A C 1
ATOM 697 O O . ILE A 1 88 ? -16.109 -1.848 -3.514 1.00 82.56 88 ILE A O 1
ATOM 701 N N . GLY A 1 89 ? -14.249 -1.715 -2.263 1.00 79.06 89 GLY A N 1
ATOM 702 C CA . GLY A 1 89 ? -14.823 -2.382 -1.096 1.00 79.06 89 GLY A CA 1
ATOM 703 C C . GLY A 1 89 ? -16.031 -1.635 -0.525 1.00 79.06 89 GLY A C 1
ATOM 704 O O . GLY A 1 89 ? -17.051 -2.256 -0.216 1.00 79.06 89 GLY A O 1
ATOM 705 N N . SER A 1 90 ? -15.972 -0.300 -0.444 1.00 76.00 90 SER A N 1
ATOM 706 C CA . SER A 1 90 ? -17.118 0.499 -0.001 1.00 76.00 90 SER A CA 1
ATOM 707 C C . SER A 1 90 ? -18.282 0.402 -0.982 1.00 76.00 90 SER A C 1
ATOM 709 O O . SER A 1 90 ? -19.418 0.219 -0.563 1.00 76.00 90 SER A O 1
ATOM 711 N N . ALA A 1 91 ? -18.024 0.457 -2.288 1.00 74.19 91 ALA A N 1
ATOM 712 C CA . ALA A 1 91 ? -19.081 0.347 -3.287 1.00 74.19 91 ALA A CA 1
ATOM 713 C C . ALA A 1 91 ? -19.735 -1.046 -3.289 1.00 74.19 91 ALA A C 1
ATOM 715 O O . ALA A 1 91 ? -20.961 -1.151 -3.318 1.00 74.19 91 ALA A O 1
ATOM 716 N N . ALA A 1 92 ? -18.926 -2.104 -3.177 1.00 75.12 92 ALA A N 1
ATOM 717 C CA . ALA A 1 92 ? -19.394 -3.485 -3.111 1.00 75.12 92 ALA A CA 1
ATOM 718 C C . ALA A 1 92 ? -20.237 -3.758 -1.855 1.00 75.12 92 ALA A C 1
ATOM 720 O O . ALA A 1 92 ? -21.249 -4.449 -1.934 1.00 75.12 92 ALA A O 1
ATOM 721 N N . SER A 1 93 ? -19.854 -3.189 -0.709 1.00 70.06 93 SER A N 1
ATOM 722 C CA . SER A 1 93 ? -20.593 -3.343 0.555 1.00 70.06 93 SER A CA 1
ATOM 723 C C . SER A 1 93 ? -21.845 -2.466 0.650 1.00 70.06 93 SER A C 1
ATOM 725 O O . SER A 1 93 ? -22.782 -2.826 1.356 1.00 70.06 93 SER A O 1
ATOM 727 N N . SER A 1 94 ? -21.888 -1.343 -0.073 1.00 59.34 94 SER A N 1
ATOM 728 C CA . SER A 1 94 ? -23.005 -0.388 -0.018 1.00 59.34 94 SER A CA 1
ATOM 729 C C . SER A 1 94 ? -24.110 -0.667 -1.046 1.00 59.34 94 SER A C 1
ATOM 731 O O . SER A 1 94 ? -25.138 0.004 -1.025 1.00 59.34 94 SER A O 1
ATOM 733 N N . GLY A 1 95 ? -23.911 -1.601 -1.988 1.00 53.97 95 GLY A N 1
ATOM 734 C CA . GLY A 1 95 ? -24.855 -1.847 -3.091 1.00 53.97 95 GLY A CA 1
ATOM 735 C C . GLY A 1 95 ? -25.072 -0.632 -4.008 1.00 53.97 95 GLY A C 1
ATOM 736 O O . GLY A 1 95 ? -26.046 -0.581 -4.761 1.00 53.97 95 GLY A O 1
ATOM 737 N N . VAL A 1 96 ? -24.189 0.369 -3.931 1.00 51.34 96 VAL A N 1
ATOM 738 C CA . VAL A 1 96 ? -24.346 1.654 -4.615 1.00 51.34 96 VAL A CA 1
ATOM 739 C C . VAL A 1 96 ? -24.114 1.444 -6.107 1.00 51.34 96 VAL A C 1
ATOM 741 O O . VAL A 1 96 ? -23.017 1.114 -6.555 1.00 51.34 96 VAL A O 1
ATOM 744 N N . ARG A 1 97 ? -25.190 1.626 -6.878 1.00 48.19 97 ARG A N 1
ATOM 745 C CA . ARG A 1 97 ? -25.182 1.623 -8.341 1.00 48.19 97 ARG A CA 1
ATOM 746 C C . ARG A 1 97 ? -24.236 2.708 -8.848 1.00 48.19 97 ARG A C 1
ATOM 748 O O . ARG A 1 97 ? -24.503 3.894 -8.680 1.00 48.19 97 ARG A O 1
ATOM 755 N N . PHE A 1 98 ? -23.179 2.305 -9.544 1.00 45.19 98 PHE A N 1
ATOM 756 C CA . PHE A 1 98 ? -22.438 3.211 -10.413 1.00 45.19 98 PHE A CA 1
ATOM 757 C C . PHE A 1 98 ? -23.307 3.547 -11.631 1.00 45.19 98 PHE A C 1
ATOM 759 O O . PHE A 1 98 ? -23.409 2.772 -12.579 1.00 45.19 98 PHE A O 1
ATOM 766 N N . GLY A 1 99 ? -23.971 4.696 -11.578 1.00 54.38 99 GLY A N 1
ATOM 767 C CA . GLY A 1 99 ? -24.698 5.303 -12.687 1.00 54.38 99 GLY A CA 1
ATOM 768 C C . GLY A 1 99 ? -25.122 6.723 -12.306 1.00 54.38 99 GLY A C 1
ATOM 769 O O . GLY A 1 99 ? -25.365 6.968 -11.124 1.00 54.38 99 GLY A O 1
ATOM 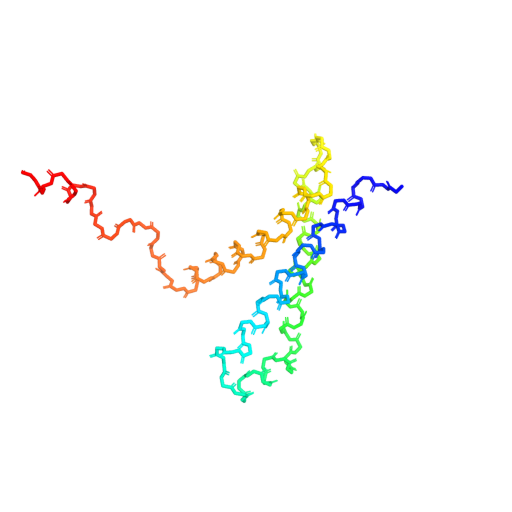770 N N . PRO A 1 100 ? -25.180 7.679 -13.251 1.00 50.12 100 PRO A N 1
ATOM 771 C CA . PRO A 1 100 ? -25.673 9.015 -12.942 1.00 50.12 100 PRO A CA 1
ATOM 772 C C . PRO A 1 100 ? -27.099 8.908 -12.386 1.00 50.12 100 PRO A C 1
ATOM 774 O O . PRO A 1 100 ? -27.953 8.261 -12.991 1.00 50.12 100 PRO A O 1
ATOM 777 N N . GLU A 1 101 ? -27.364 9.556 -11.244 1.00 55.84 101 GLU A N 1
ATOM 778 C CA . GLU A 1 101 ? -28.695 9.604 -10.605 1.00 55.84 101 GLU A CA 1
ATOM 779 C C . GLU A 1 101 ? -29.788 10.148 -11.533 1.00 55.84 101 GLU A C 1
ATOM 781 O O . GLU A 1 101 ? -30.978 9.982 -11.267 1.00 55.84 101 GLU A O 1
ATOM 786 N N . LYS A 1 102 ? -29.402 10.788 -12.642 1.00 51.88 102 LYS A N 1
ATOM 787 C CA . LYS A 1 102 ? -30.327 11.290 -13.645 1.00 51.88 102 LYS A CA 1
ATOM 788 C C . LYS A 1 102 ? -30.030 10.690 -15.020 1.00 51.88 102 LYS A C 1
ATOM 790 O O . LYS A 1 102 ? -28.869 10.685 -15.441 1.00 51.88 102 LYS A O 1
ATOM 795 N N . PRO A 1 103 ? -31.057 10.221 -15.756 1.00 59.47 103 PRO A N 1
ATOM 796 C CA . PRO A 1 103 ? -30.876 9.825 -17.145 1.00 59.47 103 PRO A CA 1
ATOM 797 C C . PRO A 1 103 ? -30.323 11.019 -17.928 1.00 59.47 103 PRO A C 1
ATOM 799 O O . PRO A 1 10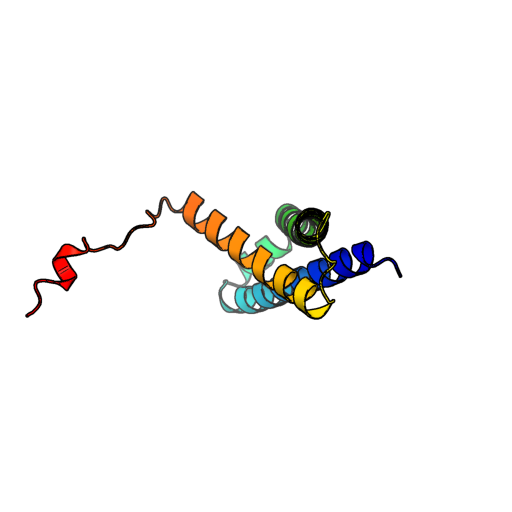3 ? -30.805 12.133 -17.747 1.00 59.47 103 PRO A O 1
ATOM 802 N N . LEU A 1 104 ? -29.347 10.791 -18.816 1.00 56.22 104 LEU A N 1
ATOM 803 C CA . LEU A 1 104 ? -28.715 11.811 -19.678 1.00 56.22 104 LEU A CA 1
ATOM 804 C C . LEU A 1 104 ? -29.723 12.798 -20.303 1.00 56.22 104 LEU A C 1
ATOM 806 O O . LEU A 1 104 ? -29.432 13.979 -20.453 1.00 56.22 104 LEU A O 1
ATOM 810 N N . ILE A 1 105 ? -30.944 12.331 -20.574 1.00 60.69 105 ILE A N 1
ATOM 811 C CA . ILE A 1 105 ? -32.083 13.104 -21.088 1.00 60.69 105 ILE A CA 1
ATOM 812 C C . ILE A 1 105 ? -32.474 14.299 -20.192 1.00 60.69 105 ILE A C 1
ATOM 814 O O . ILE A 1 105 ? -32.970 15.299 -20.706 1.00 60.69 105 ILE A O 1
ATOM 818 N N . SER A 1 106 ? -32.232 14.266 -18.878 1.00 59.69 106 SER A N 1
ATOM 819 C CA . SER A 1 106 ? -32.556 15.390 -17.985 1.00 59.69 106 SER A CA 1
ATOM 820 C C . SER A 1 106 ? -31.626 16.592 -18.150 1.00 59.69 106 SER A C 1
ATOM 822 O O . SER A 1 106 ? -32.001 17.692 -17.761 1.00 59.69 106 SER A O 1
ATOM 824 N N . TYR A 1 107 ? -30.418 16.396 -18.691 1.00 59.75 107 TYR A N 1
ATOM 825 C CA . TYR A 1 107 ? -29.468 17.485 -18.950 1.00 59.75 107 TYR A CA 1
ATOM 826 C C . TYR A 1 107 ? -29.789 18.246 -20.243 1.00 59.75 107 TYR A C 1
ATOM 828 O O . TYR A 1 107 ? -29.380 19.390 -20.393 1.00 59.75 107 TYR A O 1
ATOM 836 N N . PHE A 1 108 ? -30.574 17.646 -21.142 1.00 63.28 108 PHE A N 1
ATOM 837 C CA . PHE A 1 108 ? -30.993 18.258 -22.408 1.00 63.28 108 PHE A CA 1
ATOM 838 C C . PHE A 1 108 ? -32.391 18.893 -22.355 1.00 63.28 108 PHE A C 1
ATOM 840 O O . PHE A 1 108 ? -32.855 19.418 -23.359 1.00 63.28 108 PHE A O 1
ATOM 847 N N . ARG A 1 109 ? -33.073 18.856 -21.200 1.00 53.41 109 ARG A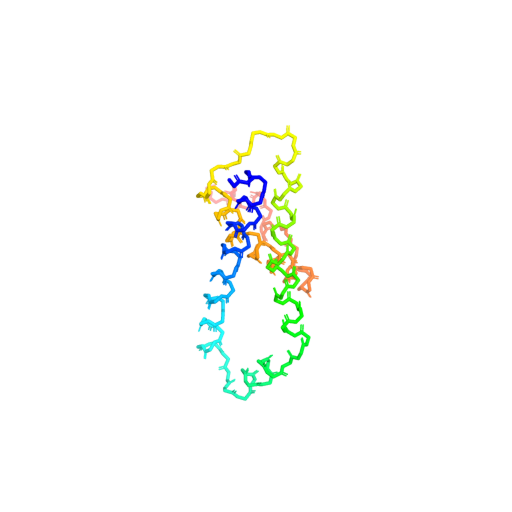 N 1
ATOM 848 C CA . ARG A 1 109 ? -34.442 19.383 -21.021 1.00 53.41 109 ARG A CA 1
ATOM 849 C C . ARG A 1 109 ? -34.505 20.659 -20.170 1.00 53.41 109 ARG A C 1
ATOM 851 O O . ARG A 1 109 ? -35.539 20.947 -19.576 1.00 53.41 109 ARG A O 1
ATOM 858 N N . GLY A 1 110 ? -33.377 21.361 -20.061 1.00 56.00 110 GLY A N 1
ATOM 859 C CA . GLY A 1 110 ? -33.200 22.587 -19.278 1.00 56.00 110 GLY A CA 1
ATOM 860 C C . GLY A 1 110 ? -32.891 23.833 -20.114 1.00 56.00 110 GLY A C 1
ATOM 861 O O . GLY A 1 110 ? -32.241 24.732 -19.588 1.00 56.00 110 GLY A O 1
ATOM 862 N N . TYR A 1 111 ? -33.322 23.867 -21.379 1.00 44.81 111 TYR A N 1
ATOM 863 C CA . TYR A 1 111 ? -33.357 25.054 -22.240 1.00 44.81 111 TYR A CA 1
ATOM 864 C C . TYR A 1 111 ? -34.664 25.072 -23.028 1.00 44.81 111 TYR A C 1
ATOM 866 O O . TYR A 1 111 ? -35.048 23.987 -23.523 1.00 44.81 111 TYR A O 1
#

Foldseek 3Di:
DDLLVLLLVLLLVLQVVLVVVVLVVVVVVDDPVVNVVLVPDPVNVVVSVCLSNVRSVVSSVVCVVHPRDDSVVSSVSSNVSVVVVVVVVCCVVVVDDPDPPDDPVVVVPPD

Sequence (111 aa):
MNLALQTMLASSFGAAVQEIIYWYNLRHSLNEQKYRELIGSVGYWFALSAMVLGTGLAAYFWFAGDKWPTSKEAMTFGIALPLLVKQIGSAASSGVRFGPEKPLISYFRGY